Protein AF-A0A9X8MXI3-F1 (afdb_monomer_lite)

Structure (mmCIF, N/CA/C/O backbone):
data_AF-A0A9X8MXI3-F1
#
_entry.id   AF-A0A9X8MXI3-F1
#
loop_
_atom_site.group_PDB
_atom_site.id
_atom_site.type_symbol
_atom_site.label_atom_id
_atom_site.label_alt_id
_atom_site.label_comp_id
_atom_site.label_asym_id
_atom_site.label_entity_id
_atom_site.label_seq_id
_atom_site.pdbx_PDB_ins_code
_atom_site.Cartn_x
_atom_site.Cartn_y
_atom_site.Cartn_z
_atom_site.occupancy
_atom_site.B_iso_or_equiv
_atom_site.auth_seq_id
_atom_site.auth_comp_id
_atom_site.auth_asym_id
_atom_site.auth_atom_id
_atom_site.pdbx_PDB_model_num
ATOM 1 N N . MET A 1 1 ? 2.038 -10.971 -2.086 1.00 90.38 1 MET A N 1
ATOM 2 C CA . MET A 1 1 ? 2.085 -10.557 -0.666 1.00 90.38 1 MET A CA 1
ATOM 3 C C . MET A 1 1 ? 1.018 -9.503 -0.412 1.00 90.38 1 MET A C 1
ATOM 5 O O . MET A 1 1 ? 0.814 -8.659 -1.273 1.00 90.38 1 MET A O 1
ATOM 9 N N . LEU A 1 2 ? 0.347 -9.539 0.739 1.00 94.69 2 LEU A N 1
ATOM 10 C CA . LEU A 1 2 ? -0.638 -8.526 1.127 1.00 94.69 2 LEU A CA 1
ATOM 11 C C . LEU A 1 2 ? -0.217 -7.904 2.459 1.00 94.69 2 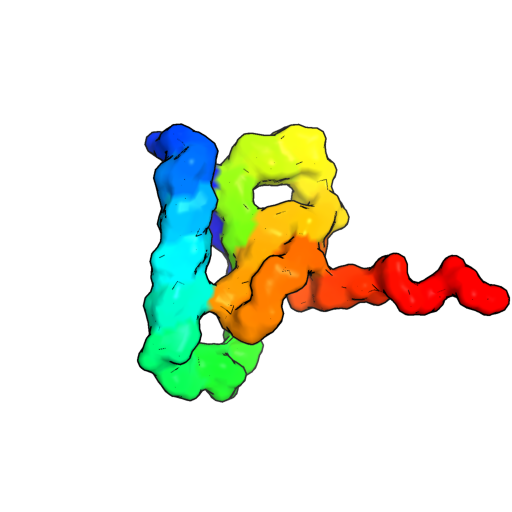LEU A C 1
ATOM 13 O O . LEU A 1 2 ? 0.099 -8.639 3.394 1.00 94.69 2 LEU A O 1
ATOM 17 N N . LEU A 1 3 ? -0.215 -6.575 2.543 1.00 96.38 3 LEU A N 1
ATOM 18 C CA . LEU A 1 3 ? 0.001 -5.843 3.790 1.00 96.38 3 LEU A CA 1
ATOM 19 C C . LEU A 1 3 ? -1.297 -5.169 4.229 1.00 96.38 3 LEU A C 1
ATOM 21 O O . LEU A 1 3 ? -1.964 -4.505 3.437 1.00 96.38 3 LEU A O 1
ATOM 25 N N . VAL A 1 4 ? -1.634 -5.310 5.507 1.00 97.25 4 VAL A N 1
ATOM 26 C CA . VAL A 1 4 ? -2.792 -4.653 6.117 1.00 97.25 4 VAL A CA 1
ATOM 27 C C . VAL A 1 4 ? -2.277 -3.712 7.195 1.00 97.25 4 VAL A C 1
ATOM 29 O O . VAL A 1 4 ? -1.724 -4.160 8.197 1.00 97.25 4 VAL A O 1
ATOM 32 N N . LEU A 1 5 ? -2.430 -2.406 6.983 1.00 97.81 5 LEU A N 1
ATOM 33 C CA . LEU A 1 5 ? -1.991 -1.395 7.942 1.00 97.81 5 LEU A CA 1
ATOM 34 C C . LEU A 1 5 ? -3.102 -1.073 8.948 1.00 97.81 5 LEU A C 1
ATOM 36 O O . LEU A 1 5 ? -4.282 -1.014 8.602 1.00 97.81 5 LEU A O 1
ATOM 40 N N . THR A 1 6 ? -2.725 -0.845 10.204 1.00 97.56 6 THR A N 1
ATOM 41 C CA . THR A 1 6 ? -3.654 -0.557 11.305 1.00 97.56 6 THR A CA 1
ATOM 42 C C . THR A 1 6 ? -2.954 0.221 12.424 1.00 97.56 6 THR A C 1
ATOM 44 O O . THR A 1 6 ? -1.744 0.436 12.368 1.00 97.56 6 THR A O 1
ATOM 47 N N . GLY A 1 7 ? -3.706 0.654 13.439 1.00 96.25 7 GLY A N 1
ATOM 48 C CA . GLY A 1 7 ? -3.160 1.257 14.662 1.00 96.25 7 GLY A CA 1
ATOM 49 C C . GLY A 1 7 ? -2.770 2.735 14.551 1.00 96.25 7 GLY A C 1
ATOM 50 O O . GLY A 1 7 ? -2.137 3.264 15.459 1.00 96.25 7 GLY A O 1
ATOM 51 N N . ALA A 1 8 ? -3.143 3.420 13.466 1.00 96.62 8 ALA A N 1
ATOM 52 C CA . ALA A 1 8 ? -2.932 4.857 13.300 1.00 96.62 8 ALA A CA 1
ATOM 53 C C . ALA A 1 8 ? -4.146 5.526 12.642 1.00 96.62 8 ALA A C 1
ATOM 55 O O . ALA A 1 8 ? -4.972 4.866 12.018 1.00 96.62 8 ALA A O 1
ATOM 56 N N . ALA A 1 9 ? -4.231 6.855 12.748 1.00 97.50 9 ALA A N 1
ATOM 57 C CA . ALA A 1 9 ? -5.283 7.627 12.090 1.00 97.50 9 ALA A CA 1
ATOM 58 C C . ALA A 1 9 ? -5.267 7.416 10.564 1.00 97.50 9 ALA A C 1
ATOM 60 O O . ALA A 1 9 ? -4.194 7.336 9.958 1.00 97.50 9 ALA A O 1
ATOM 61 N N . ALA A 1 10 ? -6.445 7.418 9.929 1.00 95.31 10 ALA A N 1
ATOM 62 C CA . ALA A 1 10 ? -6.605 7.139 8.498 1.00 95.31 10 ALA A CA 1
ATOM 63 C C . ALA A 1 10 ? -5.689 7.993 7.599 1.00 95.31 10 ALA A C 1
ATOM 65 O O . ALA A 1 10 ? -5.070 7.480 6.667 1.00 95.31 10 ALA A O 1
ATOM 66 N N . ALA A 1 11 ? -5.517 9.281 7.918 1.00 96.81 11 ALA A N 1
ATOM 67 C CA . ALA A 1 11 ? -4.608 10.170 7.191 1.00 96.81 11 ALA A CA 1
ATOM 68 C C . ALA A 1 11 ? -3.139 9.708 7.254 1.00 96.81 11 ALA A C 1
ATOM 70 O O . ALA A 1 11 ? -2.408 9.807 6.266 1.00 96.81 11 ALA A O 1
ATOM 71 N N . ARG A 1 12 ? -2.705 9.163 8.397 1.00 97.69 12 ARG A N 1
ATOM 72 C CA . ARG A 1 12 ? -1.343 8.651 8.588 1.00 97.69 12 ARG A CA 1
ATOM 73 C C . ARG A 1 12 ? -1.144 7.303 7.902 1.00 97.69 12 ARG A C 1
ATOM 75 O O . ARG A 1 12 ? -0.096 7.104 7.299 1.00 97.69 12 ARG A O 1
ATOM 82 N N . LEU A 1 13 ? -2.152 6.430 7.913 1.00 97.81 13 LEU A N 1
ATOM 83 C CA . LEU A 1 13 ? -2.129 5.181 7.143 1.00 97.81 13 LEU A CA 1
ATOM 84 C C . LEU A 1 13 ? -2.067 5.454 5.635 1.00 97.81 13 LEU A C 1
ATOM 86 O O . LEU A 1 13 ? -1.235 4.873 4.945 1.00 97.81 13 LEU A O 1
ATOM 90 N N . LYS A 1 14 ? -2.864 6.406 5.132 1.00 96.31 14 LYS A N 1
ATOM 91 C CA . LYS A 1 14 ? -2.818 6.837 3.726 1.00 96.31 14 LYS A CA 1
ATOM 92 C C . LYS A 1 14 ? -1.432 7.349 3.332 1.00 96.31 14 LYS A C 1
ATOM 94 O O . LYS A 1 14 ? -0.927 6.995 2.270 1.00 96.31 14 LYS A O 1
ATOM 99 N N . ARG A 1 15 ? -0.805 8.160 4.190 1.00 97.44 15 ARG A N 1
ATOM 100 C CA . ARG A 1 15 ? 0.561 8.642 3.954 1.00 97.44 15 ARG A CA 1
ATOM 101 C C . ARG A 1 15 ? 1.578 7.502 3.977 1.00 97.44 15 ARG A C 1
ATOM 103 O O . ARG A 1 15 ? 2.393 7.421 3.073 1.00 97.44 15 ARG A O 1
ATOM 110 N N . CYS A 1 16 ? 1.455 6.575 4.923 1.00 96.94 16 CYS A N 1
ATOM 111 C CA . CYS A 1 16 ? 2.316 5.397 5.001 1.00 96.94 16 CYS A CA 1
ATOM 112 C C . CYS A 1 16 ? 2.239 4.526 3.733 1.00 96.94 16 CYS A C 1
ATOM 114 O O . CYS A 1 16 ? 3.270 4.085 3.236 1.00 96.94 16 CYS A O 1
ATOM 116 N N . ILE A 1 17 ? 1.047 4.343 3.153 1.00 97.00 17 ILE A N 1
ATOM 117 C CA . ILE A 1 17 ? 0.875 3.654 1.860 1.00 97.00 17 ILE A CA 1
ATOM 118 C C . ILE A 1 17 ? 1.633 4.381 0.737 1.00 97.00 17 ILE A C 1
ATOM 120 O O . ILE A 1 17 ? 2.303 3.739 -0.073 1.00 97.00 17 ILE A O 1
ATOM 124 N N . ALA A 1 18 ? 1.551 5.713 0.685 1.00 96.62 18 ALA A N 1
ATOM 125 C CA . ALA A 1 18 ? 2.259 6.516 -0.313 1.00 96.62 18 ALA A CA 1
ATOM 126 C C . ALA A 1 18 ? 3.788 6.461 -0.137 1.00 96.62 18 ALA A C 1
ATOM 128 O O . ALA A 1 18 ? 4.517 6.328 -1.125 1.00 96.62 18 ALA A O 1
ATOM 129 N N . ASP A 1 19 ? 4.268 6.506 1.106 1.00 96.69 19 ASP A N 1
ATOM 130 C CA . ASP A 1 19 ? 5.691 6.402 1.436 1.00 96.69 19 ASP A CA 1
ATOM 131 C C . ASP A 1 19 ? 6.231 5.009 1.071 1.00 96.69 19 ASP A C 1
ATOM 133 O O . ASP A 1 19 ? 7.275 4.901 0.433 1.00 96.69 19 ASP A O 1
ATOM 137 N N . LEU A 1 20 ? 5.481 3.941 1.375 1.00 95.44 20 LEU A N 1
ATOM 138 C CA . LEU A 1 20 ? 5.838 2.564 1.018 1.00 95.44 20 LEU A CA 1
ATOM 139 C C . LEU A 1 20 ? 5.959 2.376 -0.498 1.00 95.44 20 LEU A C 1
ATOM 141 O O . LEU A 1 20 ? 6.895 1.738 -0.972 1.00 95.44 20 LEU A O 1
ATOM 145 N N . ARG A 1 21 ? 5.037 2.962 -1.269 1.00 94.94 21 ARG A N 1
ATOM 146 C CA . ARG A 1 21 ? 5.117 2.963 -2.737 1.00 94.94 21 ARG A CA 1
ATOM 147 C C . ARG A 1 21 ? 6.327 3.741 -3.239 1.00 94.94 21 ARG A C 1
ATOM 149 O O . ARG A 1 21 ? 7.001 3.291 -4.157 1.00 94.94 21 ARG A O 1
ATOM 156 N N . SER A 1 22 ? 6.599 4.904 -2.654 1.00 94.94 22 SER A N 1
ATOM 157 C CA . SER A 1 22 ? 7.769 5.712 -3.018 1.00 94.94 22 SER A CA 1
ATOM 158 C C . SER A 1 22 ? 9.065 4.945 -2.770 1.00 94.94 22 SER A C 1
ATOM 160 O O . SER A 1 22 ? 9.924 4.910 -3.644 1.00 94.94 22 SER A O 1
ATOM 162 N N . LEU A 1 23 ? 9.164 4.269 -1.622 1.00 94.25 23 LEU A N 1
ATOM 163 C CA . LEU A 1 23 ? 10.302 3.424 -1.277 1.00 94.25 23 LEU A CA 1
ATOM 164 C C . LEU A 1 23 ? 10.458 2.255 -2.254 1.00 94.25 23 LEU A C 1
ATOM 166 O O . LEU A 1 23 ? 11.549 2.022 -2.757 1.00 94.25 23 LEU A O 1
ATOM 170 N N . ALA A 1 24 ? 9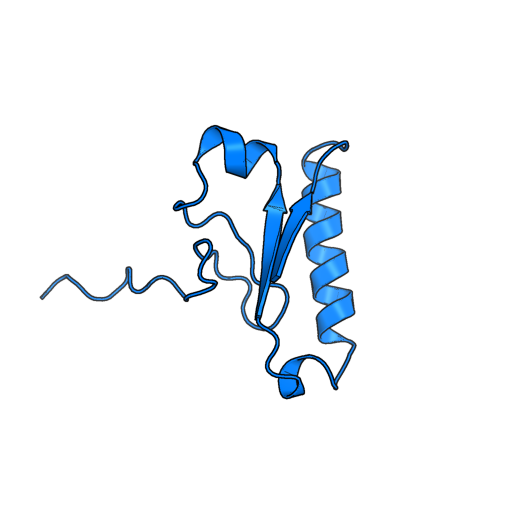.367 1.555 -2.565 1.00 93.12 24 ALA A N 1
ATOM 171 C CA . ALA A 1 24 ? 9.411 0.413 -3.472 1.00 93.12 24 ALA A CA 1
ATOM 172 C C . ALA A 1 24 ? 9.771 0.803 -4.916 1.00 93.12 24 ALA A C 1
ATOM 174 O O . ALA A 1 24 ? 10.449 0.050 -5.601 1.00 93.12 24 ALA A O 1
ATOM 175 N N . ASN A 1 25 ? 9.354 1.984 -5.380 1.00 90.88 25 ASN A N 1
ATOM 176 C CA . ASN A 1 25 ? 9.727 2.486 -6.707 1.00 90.88 25 ASN A CA 1
ATOM 177 C C . ASN A 1 25 ? 11.177 2.990 -6.780 1.00 90.88 25 ASN A C 1
ATOM 179 O O . ASN A 1 25 ? 11.700 3.150 -7.879 1.00 90.88 25 ASN A O 1
ATOM 183 N N . ALA A 1 26 ? 11.808 3.279 -5.640 1.00 93.31 26 ALA A N 1
ATOM 184 C CA . ALA A 1 26 ? 13.210 3.683 -5.587 1.00 93.31 26 ALA A CA 1
ATOM 185 C C . ALA A 1 26 ? 14.176 2.488 -5.688 1.00 93.31 26 ALA A C 1
ATOM 187 O O . ALA A 1 26 ? 15.363 2.695 -5.928 1.00 93.31 26 ALA A O 1
ATOM 188 N N . ASP A 1 27 ? 13.678 1.262 -5.512 1.00 92.00 27 ASP A N 1
ATOM 189 C CA . ASP A 1 27 ? 14.455 0.030 -5.622 1.00 92.00 27 ASP A CA 1
ATOM 190 C C . ASP A 1 27 ? 14.311 -0.570 -7.039 1.00 92.00 27 ASP A C 1
ATOM 192 O O . ASP A 1 27 ? 13.223 -1.030 -7.408 1.00 92.00 27 ASP A O 1
ATOM 196 N N . PRO A 1 28 ? 15.379 -0.564 -7.860 1.00 88.06 28 PRO A N 1
ATOM 197 C CA . PRO A 1 28 ? 15.331 -1.053 -9.236 1.00 88.06 28 PRO A CA 1
ATOM 198 C C . PRO A 1 28 ? 15.201 -2.580 -9.350 1.00 88.06 28 PRO A C 1
ATOM 200 O O . PRO A 1 28 ? 14.818 -3.068 -10.418 1.00 88.06 28 PRO A O 1
ATOM 203 N N . ASP A 1 29 ? 15.475 -3.333 -8.284 1.00 89.88 29 ASP A N 1
ATOM 204 C CA . ASP A 1 29 ? 15.443 -4.798 -8.309 1.00 89.88 29 ASP A CA 1
ATOM 205 C C . ASP A 1 29 ? 14.032 -5.344 -8.024 1.00 89.88 29 ASP A C 1
ATOM 207 O O . ASP A 1 29 ? 13.669 -6.445 -8.447 1.00 89.88 29 ASP A O 1
ATOM 211 N N . LEU A 1 30 ? 13.174 -4.565 -7.359 1.00 87.31 30 LEU A N 1
ATOM 212 C CA . LEU A 1 30 ? 11.814 -4.999 -7.020 1.00 87.31 30 LEU A CA 1
ATOM 213 C C . LEU A 1 30 ? 10.909 -5.278 -8.234 1.00 87.31 30 LEU A C 1
ATOM 215 O O . LEU A 1 30 ? 10.190 -6.284 -8.205 1.00 87.31 30 LEU A O 1
ATOM 219 N N . PRO A 1 31 ? 10.906 -4.465 -9.310 1.00 81.88 31 PRO A N 1
ATOM 220 C CA . PRO A 1 31 ? 10.124 -4.767 -10.508 1.00 81.88 31 PRO A CA 1
ATOM 221 C C . PRO A 1 31 ? 10.567 -6.054 -11.218 1.00 81.88 31 PRO A C 1
ATOM 223 O O . PRO A 1 31 ? 9.734 -6.737 -11.817 1.00 81.88 31 PRO A O 1
ATOM 226 N N . THR A 1 32 ? 11.858 -6.396 -11.158 1.00 84.19 32 THR A N 1
ATOM 227 C CA . THR A 1 32 ? 12.426 -7.566 -11.849 1.00 84.19 32 THR A CA 1
ATOM 228 C C . THR A 1 32 ? 12.315 -8.847 -11.021 1.00 84.19 32 THR A C 1
ATOM 230 O O . THR A 1 32 ? 12.278 -9.937 -11.588 1.00 84.19 32 THR A O 1
ATOM 233 N N . ALA A 1 33 ? 12.142 -8.733 -9.701 1.00 86.62 33 ALA A N 1
ATOM 234 C CA . ALA A 1 33 ? 11.968 -9.861 -8.787 1.00 86.62 33 ALA A CA 1
ATOM 235 C C . ALA A 1 33 ? 10.659 -10.660 -8.984 1.00 86.62 33 ALA A C 1
ATOM 237 O O . ALA A 1 33 ? 10.462 -11.692 -8.343 1.00 86.62 33 ALA A O 1
ATOM 238 N N . GLY A 1 34 ? 9.729 -10.193 -9.828 1.00 83.12 34 GLY A N 1
ATOM 239 C CA . GLY A 1 34 ? 8.458 -10.884 -10.095 1.00 83.12 34 GLY A CA 1
ATOM 240 C C . GLY A 1 34 ? 7.488 -10.903 -8.905 1.00 83.12 34 GLY A C 1
ATOM 241 O O . GLY A 1 34 ? 6.514 -11.659 -8.897 1.00 83.12 34 GLY A O 1
ATOM 242 N N . ILE A 1 35 ? 7.731 -10.073 -7.888 1.00 86.56 35 ILE A N 1
ATOM 243 C CA . ILE A 1 35 ? 6.926 -10.023 -6.668 1.00 86.56 35 ILE A CA 1
ATOM 244 C C . ILE A 1 35 ? 5.686 -9.161 -6.908 1.00 86.56 35 ILE A C 1
ATOM 246 O O . ILE A 1 35 ? 5.773 -7.996 -7.284 1.00 86.56 35 ILE A O 1
ATOM 250 N N . ARG A 1 36 ? 4.504 -9.706 -6.609 1.00 89.31 36 ARG A N 1
ATOM 251 C CA . ARG A 1 36 ? 3.260 -8.926 -6.530 1.00 89.31 36 ARG A CA 1
ATOM 252 C C . ARG A 1 36 ? 2.958 -8.593 -5.081 1.00 89.31 36 ARG A C 1
ATOM 254 O O . ARG A 1 36 ? 2.824 -9.499 -4.251 1.00 89.31 36 ARG A O 1
ATOM 261 N N . ALA A 1 37 ? 2.820 -7.308 -4.776 1.00 92.94 37 ALA A N 1
ATOM 262 C CA . ALA A 1 37 ? 2.455 -6.850 -3.446 1.00 92.94 37 ALA A CA 1
ATOM 263 C C . ALA A 1 37 ? 1.377 -5.766 -3.493 1.00 92.94 37 ALA A C 1
ATOM 265 O O . ALA A 1 37 ? 1.414 -4.889 -4.356 1.00 92.94 37 ALA A O 1
ATOM 266 N 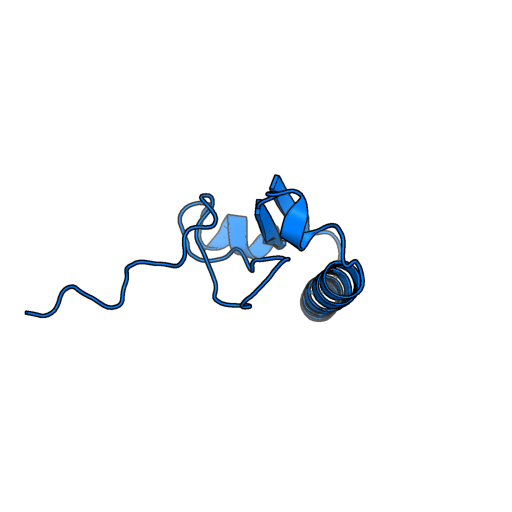N . GLY A 1 38 ? 0.436 -5.830 -2.553 1.00 95.25 38 GLY A N 1
ATOM 267 C CA . GLY A 1 38 ? -0.587 -4.809 -2.361 1.00 95.25 38 GLY A CA 1
ATOM 268 C C . GLY A 1 38 ? -0.786 -4.488 -0.892 1.00 95.25 38 GLY A C 1
ATOM 269 O O . GLY A 1 38 ? -0.494 -5.303 -0.014 1.00 95.25 38 GLY A O 1
ATOM 270 N N . VAL A 1 39 ? -1.268 -3.282 -0.634 1.00 97.12 39 VAL A N 1
ATOM 271 C CA . VAL A 1 39 ? -1.477 -2.743 0.703 1.00 97.12 39 VAL A CA 1
ATOM 272 C C . VAL A 1 39 ? -2.894 -2.198 0.847 1.00 97.12 39 VAL A C 1
ATOM 274 O O . VAL A 1 39 ? -3.431 -1.577 -0.070 1.00 97.12 39 VAL A O 1
ATOM 277 N N . THR A 1 40 ? -3.504 -2.442 2.000 1.00 97.44 40 THR A N 1
ATOM 278 C CA . THR A 1 40 ? -4.815 -1.910 2.395 1.00 97.44 40 THR A CA 1
ATOM 279 C C . THR A 1 40 ? -4.795 -1.542 3.883 1.00 97.44 40 THR A C 1
ATOM 281 O O . THR A 1 40 ? -3.769 -1.716 4.551 1.00 97.44 40 THR A O 1
ATOM 284 N N . THR A 1 41 ? -5.901 -1.035 4.425 1.00 98.00 41 THR A N 1
ATOM 285 C CA . THR A 1 41 ? -6.064 -0.835 5.874 1.00 98.00 41 THR A CA 1
ATOM 286 C C . THR A 1 41 ? -6.996 -1.875 6.488 1.00 98.00 41 THR A C 1
ATOM 288 O O . THR A 1 41 ? -7.845 -2.456 5.809 1.00 98.00 41 THR A O 1
ATOM 291 N N . LEU A 1 42 ? -6.855 -2.116 7.794 1.00 97.50 42 LEU A N 1
ATOM 292 C CA . LEU A 1 42 ? -7.751 -3.028 8.509 1.00 97.50 42 LEU A CA 1
ATOM 293 C C . LEU A 1 42 ? -9.207 -2.546 8.459 1.00 97.50 42 LEU A C 1
ATOM 295 O O . LEU A 1 42 ? -10.105 -3.370 8.318 1.00 97.50 42 LEU A O 1
ATOM 299 N N . ASP A 1 43 ? -9.435 -1.235 8.528 1.00 96.62 43 ASP A N 1
ATOM 300 C CA . ASP A 1 43 ? -10.780 -0.658 8.456 1.00 96.62 43 ASP A CA 1
ATOM 301 C C . ASP A 1 43 ? -11.425 -0.936 7.092 1.00 96.62 43 ASP A C 1
ATOM 303 O O . ASP A 1 43 ? -12.518 -1.493 7.039 1.00 96.62 43 ASP A O 1
ATOM 307 N N . GLN A 1 44 ? -10.703 -0.703 5.986 1.00 95.69 44 GLN A N 1
ATOM 308 C CA . GLN A 1 44 ? -11.188 -1.028 4.637 1.00 95.69 44 GLN A CA 1
ATOM 309 C C . GLN A 1 44 ? -11.507 -2.518 4.484 1.00 95.69 44 GLN A C 1
ATOM 311 O O . GLN A 1 44 ? -12.540 -2.882 3.920 1.00 95.69 44 GLN A O 1
ATOM 316 N N . LEU A 1 45 ? -10.643 -3.386 5.020 1.00 96.19 45 LEU A N 1
ATOM 317 C CA . LEU A 1 45 ? -10.837 -4.832 4.965 1.00 96.19 45 LEU A CA 1
ATOM 318 C C . LEU A 1 45 ? -12.068 -5.288 5.757 1.00 96.19 45 LEU A C 1
ATOM 320 O O . LEU A 1 45 ? -12.769 -6.200 5.318 1.00 96.19 45 LEU A O 1
ATOM 324 N N . ARG A 1 46 ? -12.336 -4.663 6.908 1.00 96.50 46 ARG A N 1
ATOM 325 C CA . ARG A 1 46 ? -13.506 -4.960 7.747 1.00 96.50 46 ARG A CA 1
ATOM 326 C C . ARG A 1 46 ? -14.804 -4.438 7.139 1.00 96.50 46 ARG A C 1
ATOM 328 O O . ARG A 1 46 ? -15.814 -5.124 7.235 1.00 96.50 46 ARG A O 1
ATOM 335 N N . GLU A 1 47 ? -14.775 -3.253 6.538 1.00 96.88 47 GLU A N 1
ATOM 336 C CA . GLU A 1 47 ? -15.962 -2.586 5.992 1.00 96.88 47 GLU A CA 1
ATOM 337 C C . GLU A 1 47 ? -16.394 -3.153 4.638 1.00 96.88 47 GLU A C 1
ATOM 339 O O . GLU A 1 47 ? -17.585 -3.322 4.393 1.00 96.88 47 GLU A O 1
ATOM 344 N N . GLN A 1 48 ? -15.440 -3.450 3.755 1.00 95.88 48 GLN A N 1
ATOM 345 C CA . GLN A 1 48 ? -15.727 -3.807 2.358 1.00 95.88 48 GLN A CA 1
ATOM 346 C C . GLN A 1 48 ? -15.486 -5.293 2.071 1.00 95.88 48 GLN A C 1
ATOM 348 O O . GLN A 1 48 ? -15.965 -5.833 1.074 1.00 95.88 48 GLN A O 1
ATOM 353 N N . GLY A 1 49 ? -14.764 -5.977 2.960 1.00 92.38 49 GLY A N 1
ATOM 354 C CA . GLY A 1 49 ? -14.389 -7.370 2.792 1.00 92.38 49 GLY A CA 1
ATOM 355 C C . GLY A 1 49 ? -13.203 -7.560 1.846 1.00 92.38 49 GLY A C 1
ATOM 356 O O . GLY A 1 49 ? -12.813 -6.696 1.065 1.00 92.38 49 GLY A O 1
ATOM 357 N N . ARG A 1 50 ? -12.609 -8.753 1.910 1.00 89.69 50 ARG A N 1
ATOM 358 C CA . ARG A 1 50 ? -11.362 -9.073 1.199 1.00 89.69 50 ARG A CA 1
ATOM 359 C C . ARG A 1 50 ? -11.487 -9.113 -0.327 1.00 89.69 5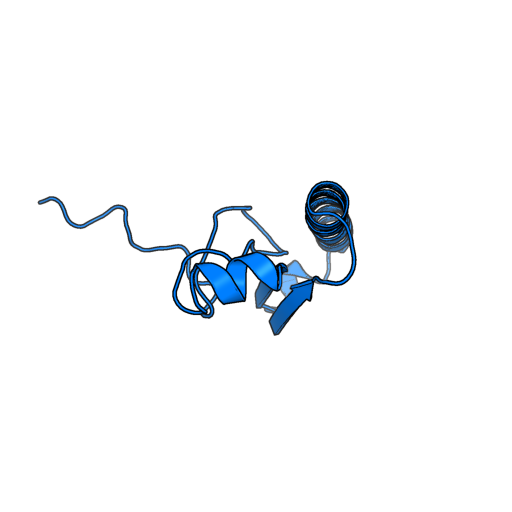0 ARG A C 1
ATOM 361 O O . ARG A 1 50 ? -10.490 -8.981 -1.009 1.00 89.69 50 ARG A O 1
ATOM 368 N N . PHE A 1 51 ? -12.679 -9.334 -0.872 1.00 90.06 51 PHE A N 1
ATOM 369 C CA . PHE A 1 51 ? -12.863 -9.423 -2.326 1.00 90.06 51 PHE A CA 1
ATOM 370 C C . PHE A 1 51 ? -13.165 -8.070 -2.974 1.00 90.06 51 PHE A C 1
ATOM 372 O O . PHE A 1 51 ? -13.206 -7.982 -4.196 1.00 90.06 51 PHE A O 1
ATOM 379 N N . ALA A 1 52 ? -13.367 -7.021 -2.172 1.00 90.81 52 ALA A N 1
ATOM 380 C CA . ALA A 1 52 ? -13.478 -5.672 -2.691 1.00 90.81 52 ALA A CA 1
ATOM 381 C C . ALA A 1 52 ? -12.125 -5.182 -3.219 1.00 90.81 52 ALA A C 1
ATOM 383 O O . ALA A 1 52 ? -11.055 -5.631 -2.797 1.00 90.81 52 ALA A O 1
ATOM 384 N N . CYS A 1 53 ? -12.173 -4.209 -4.123 1.00 93.25 53 CYS A N 1
ATOM 385 C CA . CYS A 1 53 ? -10.984 -3.661 -4.763 1.00 93.25 53 CYS A CA 1
ATOM 386 C C . CYS A 1 53 ? -10.345 -2.583 -3.881 1.00 93.25 53 CYS A C 1
ATOM 388 O O . CYS A 1 53 ? -10.312 -1.406 -4.231 1.00 93.25 53 CYS A O 1
ATOM 390 N N . ILE A 1 54 ? -9.904 -3.000 -2.695 1.00 94.19 54 ILE A N 1
ATOM 391 C CA . ILE A 1 54 ? -9.384 -2.143 -1.620 1.00 94.19 54 ILE A CA 1
ATOM 392 C C . ILE A 1 54 ? -7.864 -2.207 -1.475 1.00 94.19 54 ILE A C 1
ATOM 394 O O . ILE A 1 54 ? -7.291 -1.493 -0.649 1.00 94.19 54 ILE A O 1
ATOM 398 N N . PHE A 1 55 ? -7.195 -3.057 -2.255 1.00 95.94 55 PHE A N 1
ATOM 399 C CA . PHE A 1 55 ? -5.745 -3.166 -2.235 1.00 95.94 55 PHE A CA 1
ATOM 400 C C . PHE A 1 55 ? -5.148 -2.203 -3.246 1.00 95.94 55 PHE A C 1
ATOM 402 O O . PHE A 1 55 ? -5.432 -2.269 -4.441 1.00 95.94 55 PHE A O 1
ATOM 409 N N . THR A 1 56 ? -4.277 -1.324 -2.770 1.00 96.31 56 THR A N 1
ATOM 410 C CA . THR A 1 56 ? -3.416 -0.524 -3.639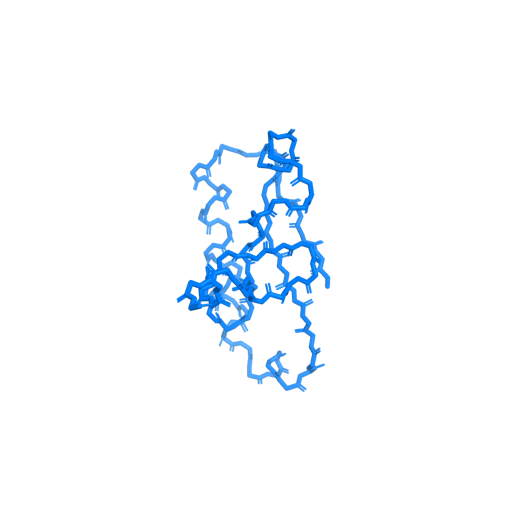 1.00 96.31 56 THR A CA 1
ATOM 411 C C . THR A 1 56 ? -2.163 -1.346 -3.935 1.00 96.31 56 THR A C 1
ATOM 413 O O . THR A 1 56 ? -1.477 -1.727 -2.983 1.00 96.31 56 THR A O 1
ATOM 416 N N . PRO A 1 57 ? -1.821 -1.633 -5.203 1.00 94.50 57 PRO A N 1
ATOM 417 C CA . PRO A 1 57 ? -0.543 -2.252 -5.542 1.00 94.50 57 PRO A CA 1
ATOM 418 C C . PRO A 1 57 ? 0.619 -1.445 -4.954 1.00 94.50 57 PRO A C 1
ATOM 420 O O . PRO A 1 57 ? 0.505 -0.237 -4.773 1.00 94.50 57 PRO A O 1
ATOM 423 N N . ILE A 1 58 ? 1.740 -2.075 -4.625 1.00 94.06 58 ILE A N 1
ATOM 424 C CA . ILE A 1 58 ? 2.932 -1.350 -4.147 1.00 94.06 58 ILE A CA 1
ATOM 425 C C . ILE A 1 58 ? 3.834 -0.977 -5.322 1.00 94.06 58 ILE A C 1
ATOM 427 O O . ILE A 1 58 ? 4.378 0.122 -5.363 1.00 94.06 58 ILE A O 1
ATOM 431 N N . LEU A 1 59 ? 3.925 -1.883 -6.294 1.00 90.56 59 LEU A N 1
ATOM 432 C CA . LEU A 1 59 ? 4.696 -1.730 -7.519 1.00 90.56 59 LEU A CA 1
ATOM 433 C C . LEU A 1 59 ? 3.763 -1.381 -8.680 1.00 90.56 59 LEU A C 1
ATOM 435 O O . LEU A 1 59 ? 2.644 -1.891 -8.765 1.00 90.56 59 LEU A O 1
ATOM 439 N N . GLY A 1 60 ? 4.238 -0.527 -9.586 1.00 86.75 60 GLY A N 1
ATOM 440 C CA . GLY A 1 60 ? 3.491 -0.137 -10.780 1.00 86.75 60 GLY A CA 1
ATOM 441 C C . GLY A 1 60 ? 2.288 0.780 -10.491 1.00 86.75 60 GLY A C 1
ATOM 442 O O . GLY A 1 60 ? 2.290 1.536 -9.509 1.00 86.75 60 GLY A O 1
ATOM 443 N N . PRO A 1 61 ? 1.258 0.771 -11.359 1.00 87.12 61 PRO A N 1
ATOM 444 C CA . PRO A 1 61 ? 0.105 1.666 -11.247 1.00 87.12 61 PRO A CA 1
ATOM 445 C C . PRO A 1 61 ? -0.621 1.555 -9.899 1.00 87.12 61 PRO A C 1
ATOM 447 O O . PRO A 1 61 ? -0.771 0.474 -9.339 1.00 87.12 61 PRO A O 1
ATOM 450 N N . ALA A 1 62 ? -1.101 2.684 -9.372 1.00 89.06 62 ALA A N 1
ATOM 451 C CA . ALA A 1 62 ? -1.834 2.753 -8.099 1.00 89.06 62 ALA A CA 1
ATOM 452 C C . ALA A 1 62 ? -3.322 2.395 -8.210 1.00 89.06 62 ALA A C 1
ATOM 454 O O . ALA A 1 62 ? -4.113 2.776 -7.349 1.00 89.06 62 ALA A O 1
ATOM 455 N N . THR A 1 63 ? -3.720 1.709 -9.279 1.00 90.25 63 THR A N 1
ATOM 456 C CA . THR A 1 63 ? -5.114 1.339 -9.509 1.00 90.25 63 THR A CA 1
ATOM 457 C C . THR A 1 63 ? -5.557 0.340 -8.439 1.00 90.25 63 THR A C 1
ATOM 459 O O . THR A 1 63 ? -4.870 -0.664 -8.265 1.00 90.25 63 THR A O 1
ATOM 462 N N . PRO A 1 64 ? -6.670 0.576 -7.724 1.00 90.69 64 PRO A N 1
ATOM 463 C CA . PRO A 1 64 ? -7.164 -0.371 -6.731 1.00 90.69 64 PRO A CA 1
ATOM 464 C C . PRO A 1 64 ? -7.465 -1.752 -7.336 1.00 90.69 64 PRO A C 1
ATOM 466 O O . PRO A 1 64 ? -7.989 -1.853 -8.447 1.00 90.69 64 PRO A O 1
ATOM 469 N N . THR A 1 65 ? -7.146 -2.805 -6.587 1.00 92.38 65 THR A N 1
ATOM 470 C CA . THR A 1 65 ? -7.235 -4.222 -6.983 1.00 92.38 65 THR A CA 1
ATOM 471 C C . THR A 1 65 ? -7.838 -5.067 -5.865 1.00 92.38 65 THR A C 1
ATOM 473 O O . THR A 1 65 ? -7.903 -4.631 -4.711 1.00 92.38 65 THR A O 1
ATOM 476 N N . ASP A 1 66 ? -8.292 -6.269 -6.209 1.00 92.12 66 ASP A N 1
ATOM 477 C CA . ASP A 1 66 ? -8.711 -7.292 -5.250 1.00 92.12 66 ASP A CA 1
ATOM 478 C C . ASP A 1 66 ? -7.508 -7.996 -4.576 1.00 92.12 66 ASP A C 1
ATOM 480 O O . ASP A 1 66 ? -6.341 -7.658 -4.797 1.00 92.12 66 ASP A O 1
ATOM 484 N N . ILE A 1 67 ? -7.776 -9.013 -3.747 1.00 92.19 67 ILE A N 1
ATOM 485 C CA . ILE A 1 67 ? -6.728 -9.818 -3.081 1.00 92.19 67 ILE A CA 1
ATOM 486 C C . ILE A 1 67 ? -5.787 -10.553 -4.034 1.00 92.19 67 ILE A C 1
ATOM 488 O O . ILE A 1 67 ? -4.695 -10.945 -3.617 1.00 92.19 67 ILE A O 1
ATOM 492 N N . TRP A 1 68 ? -6.190 -10.771 -5.285 1.00 90.12 68 TRP A N 1
ATOM 493 C CA . TRP A 1 68 ? -5.361 -11.436 -6.284 1.00 90.12 68 TRP A CA 1
ATOM 494 C C . TRP A 1 68 ? -4.380 -10.468 -6.941 1.00 90.12 68 TRP A C 1
ATOM 496 O O . TRP A 1 68 ? -3.548 -10.903 -7.740 1.00 90.12 68 TRP A O 1
ATOM 506 N N . LEU A 1 69 ? -4.446 -9.172 -6.602 1.00 86.81 69 LEU A N 1
ATOM 507 C CA . LEU A 1 69 ? -3.627 -8.116 -7.202 1.00 86.81 69 LEU A CA 1
ATOM 508 C C . LEU A 1 69 ? -3.749 -8.133 -8.729 1.00 86.81 69 LEU A C 1
ATOM 510 O O . LEU A 1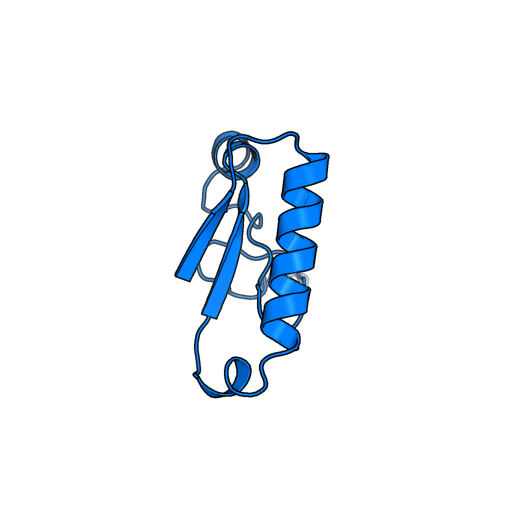 69 ? -2.782 -7.891 -9.463 1.00 86.81 69 LEU A O 1
ATOM 514 N N . SER A 1 70 ? -4.946 -8.487 -9.195 1.00 75.25 70 SER A N 1
ATOM 515 C CA . SER A 1 70 ? -5.313 -8.444 -10.597 1.00 75.25 70 SER A CA 1
ATOM 516 C C . SER A 1 70 ? -5.916 -7.069 -10.865 1.00 75.25 70 SER A C 1
ATOM 518 O O . SER A 1 70 ? -6.784 -6.633 -10.106 1.00 75.25 70 SER A O 1
ATOM 520 N N . PRO A 1 71 ? -5.459 -6.342 -11.900 1.00 63.88 71 PRO A N 1
ATOM 521 C CA . PRO A 1 71 ? -6.151 -5.135 -12.317 1.00 63.88 71 PRO A CA 1
ATOM 522 C C . PRO A 1 71 ? -7.583 -5.534 -12.665 1.00 63.88 71 PRO A C 1
ATOM 524 O O . PRO A 1 71 ? -7.787 -6.442 -13.471 1.00 63.88 71 PRO A O 1
ATOM 527 N N . ASN A 1 72 ? -8.562 -4.902 -12.018 1.00 56.22 72 ASN A N 1
ATOM 528 C CA . ASN A 1 72 ? -9.965 -5.237 -12.221 1.00 56.22 72 ASN A CA 1
ATOM 529 C C . ASN A 1 72 ? -10.273 -5.236 -13.720 1.00 56.22 72 ASN A C 1
ATOM 531 O O . ASN A 1 72 ? -10.197 -4.196 -14.375 1.00 56.22 72 ASN A O 1
ATOM 535 N N . SER A 1 73 ? -10.690 -6.379 -14.253 1.00 46.81 73 SER A N 1
ATOM 536 C CA . SER A 1 73 ? -11.288 -6.488 -15.585 1.00 46.81 73 SER A CA 1
ATOM 537 C C . SER A 1 73 ? -12.716 -5.915 -15.587 1.00 46.81 73 SER A C 1
ATOM 539 O O . SER A 1 73 ? -13.619 -6.504 -16.161 1.00 46.81 73 SER A O 1
ATOM 541 N N . ASN A 1 74 ? -12.959 -4.789 -14.907 1.00 47.97 74 ASN A N 1
ATOM 542 C CA . ASN A 1 74 ? -14.293 -4.193 -14.766 1.00 47.97 74 ASN A CA 1
ATOM 543 C C . ASN A 1 74 ? -14.562 -3.073 -15.793 1.00 47.97 74 ASN A C 1
ATOM 545 O O . ASN A 1 74 ? -15.418 -2.223 -15.572 1.00 47.97 74 ASN A O 1
ATOM 549 N N . THR A 1 75 ? -13.832 -3.067 -16.917 1.00 48.75 75 THR A N 1
ATOM 550 C CA . THR A 1 75 ? -13.992 -2.083 -18.009 1.00 48.75 75 THR A CA 1
ATOM 551 C C . THR A 1 75 ? -14.174 -2.739 -19.387 1.00 48.75 75 THR A C 1
ATOM 553 O O . THR A 1 75 ? -13.851 -2.134 -20.403 1.00 48.75 75 THR A O 1
ATOM 556 N N . ALA A 1 76 ? -14.684 -3.975 -19.462 1.00 45.97 76 ALA A N 1
ATOM 557 C CA . ALA A 1 76 ? -15.060 -4.600 -20.737 1.00 45.97 76 ALA A CA 1
ATOM 558 C C . ALA A 1 76 ? -16.150 -5.673 -20.555 1.00 45.97 76 ALA A C 1
ATOM 560 O O . ALA A 1 76 ? -15.906 -6.862 -20.714 1.00 45.97 76 ALA A O 1
ATOM 561 N N . SER A 1 77 ? -17.363 -5.251 -20.201 1.00 38.38 77 SER A N 1
ATOM 562 C CA . SER A 1 77 ? -18.581 -6.033 -20.457 1.00 38.38 77 SER A CA 1
ATOM 563 C C . SER A 1 77 ? -19.763 -5.080 -20.630 1.00 38.38 77 SER A C 1
ATOM 565 O O . SER A 1 77 ? -20.678 -5.025 -19.814 1.00 38.38 77 SER A O 1
ATOM 567 N N . ALA A 1 78 ? -19.689 -4.285 -21.693 1.00 42.94 78 ALA A N 1
ATOM 568 C CA . ALA A 1 78 ? -20.825 -3.615 -22.308 1.00 42.94 78 ALA A CA 1
ATOM 569 C C . ALA A 1 78 ? -20.608 -3.679 -23.827 1.00 42.94 78 ALA A C 1
ATOM 571 O O . ALA A 1 78 ? -20.044 -2.759 -24.417 1.00 42.94 78 ALA A O 1
ATOM 572 N N . ALA A 1 79 ? -20.959 -4.822 -24.415 1.00 36.25 79 ALA A N 1
ATOM 573 C CA . ALA A 1 79 ? -21.166 -5.035 -25.844 1.00 36.25 79 ALA A CA 1
ATOM 574 C C . ALA A 1 79 ? -22.085 -6.248 -26.015 1.00 36.25 79 ALA A C 1
ATOM 576 O O . ALA A 1 79 ? -21.814 -7.266 -25.337 1.00 36.25 79 ALA A O 1
#

Sequence (79 aa):
MLLVLTGAAAARLKRCIADLRSLANADPDLPTAGIRAGVTTLDQLREQGRFACIFTPILGPATPTDIWLSPNSNTASAA

pLDDT: mean 87.8, std 15.32, range [36.25, 98.0]

Foldseek 3Di:
DEAADDDDDPVVLVVVLVVLLVVQVVDPCNVVVPDWYWYAYPVCCVPVNQQDQGTQTSDDDRQGHGPVSDRDPPPPDDD

Radius of gyration: 13.37 Å; chains: 1; bounding box: 37×22×40 Å

Organism: NCBI:txid156453

Secondary structure (DSSP, 8-state):
-EEEE-SS-HHHHHHHHHHHHHHHHH-TTTTTTT---EEEEHHHHHHH-TTSS-BEESSS----B-TT-PBP-TT----